Protein AF-A0A8C9ZEB1-F1 (afdb_monomer)

Nearest PDB structures (foldseek):
  8pqo-assembly1_A  TM=8.621E-01  e=6.837E-09  Homo sapiens
  1kcm-assembly1_A-2  TM=8.470E-01  e=1.164E-08  Mus musculus
  1t27-assembly1_A  TM=9.540E-01  e=5.734E-08  Rattus norvegicus
  2a1l-assembly1_A  TM=9.029E-01  e=2.101E-08  Rattus norvegicus
  1uw5-assembly4_D  TM=8.199E-01  e=3.797E-07  Homo sapiens

Secondary structure (DSSP, 8-state):
--B--------SSS---EEEEEEEEE-TTTS-GGGHHHHTTTTTEEEEEEEEETTTEEEEEEEETTTEEEEEEEEEEE--SSSS--TTTT---HHHHTTPPP----TT-GGGS-TTT--GGG-TTT---TTT------TTTTS--TT-TTS--

Sequence (153 aa):
FYSHRGGYVKGNVATQLISYAGFFHFLSRRLGLWCNYACQIGVCRLTFVSRFKLYRFIELCVCNEYMKDDFMIKIETWHKPDMGTIENVHDLDEQTWRTVEVSPIDIANKEEVAQGDYKPEEDPALFHSAKTGRGPLGPEWKVPDVVHRNVWH

InterPro domains:
  IPR001666 Phosphatidylinositol transfer protein [PR00391] (48-68)
  IPR001666 Phosphatidylinositol transfer protein [PR00391] (75-90)
  IPR001666 Phosphatidylinositol transfer protein [PTHR10658] (64-142)
  IPR023393 START-like domain superfamily [G3DSA:3.30.530.20] (26-150)
  IPR055261 Phosphatidylinositol transfer protein, N-terminal [PF02121] (61-142)

Structure (mmCIF, N/CA/C/O backbone):
data_AF-A0A8C9ZEB1-F1
#
_entry.id   AF-A0A8C9ZEB1-F1
#
loop_
_atom_site.group_PDB
_atom_site.id
_atom_site.type_symbol
_atom_site.label_atom_id
_atom_site.label_alt_id
_atom_site.label_comp_id
_atom_site.label_asym_id
_atom_site.label_entity_id
_atom_site.label_seq_id
_atom_site.pdbx_PDB_ins_code
_atom_site.Cartn_x
_atom_site.Cartn_y
_atom_site.Cartn_z
_atom_site.occupancy
_atom_site.B_iso_or_equiv
_atom_site.auth_seq_id
_atom_site.auth_comp_id
_atom_site.auth_asym_id
_atom_site.auth_atom_id
_atom_site.pdbx_PDB_model_num
ATOM 1 N N . PHE A 1 1 ? 22.461 10.213 7.286 1.00 29.81 1 PHE A N 1
ATOM 2 C CA . PHE A 1 1 ? 22.567 11.673 7.106 1.00 29.81 1 PHE A CA 1
ATOM 3 C C . PHE A 1 1 ? 21.325 12.161 6.373 1.00 29.81 1 PHE A C 1
ATOM 5 O O . PHE A 1 1 ? 21.141 11.808 5.217 1.00 29.81 1 PHE A O 1
ATOM 12 N N . TYR A 1 2 ? 20.435 12.868 7.073 1.00 29.28 2 TYR A N 1
ATOM 13 C CA . TYR A 1 2 ? 19.256 13.520 6.490 1.00 29.28 2 TYR A CA 1
ATOM 14 C C . TYR A 1 2 ? 19.731 14.715 5.648 1.00 29.28 2 TYR A C 1
ATOM 16 O O . TYR A 1 2 ? 20.498 15.532 6.148 1.00 29.28 2 TYR A O 1
ATOM 24 N N . SER A 1 3 ? 19.302 14.833 4.390 1.00 32.06 3 SER A N 1
ATOM 25 C CA . SER A 1 3 ? 19.519 16.044 3.590 1.00 32.06 3 SER A CA 1
ATOM 26 C C . SER A 1 3 ? 18.161 16.579 3.145 1.00 32.06 3 SER A C 1
ATOM 28 O O . SER A 1 3 ? 17.541 16.048 2.227 1.00 32.06 3 SER A O 1
ATOM 30 N N . HIS A 1 4 ? 17.680 17.620 3.827 1.00 33.41 4 HIS A N 1
ATOM 31 C CA . HIS A 1 4 ? 16.563 18.427 3.345 1.00 33.41 4 HIS A CA 1
ATOM 32 C C . HIS A 1 4 ? 17.097 19.404 2.293 1.00 33.41 4 HIS A C 1
ATOM 34 O O . HIS A 1 4 ? 17.834 20.331 2.621 1.00 33.41 4 HIS A O 1
ATOM 40 N N . ARG A 1 5 ? 16.712 19.222 1.027 1.00 37.47 5 ARG A N 1
ATOM 41 C CA . ARG A 1 5 ? 16.814 20.270 0.001 1.00 37.47 5 ARG A CA 1
ATOM 42 C C . ARG A 1 5 ? 15.402 20.708 -0.373 1.00 37.47 5 ARG A C 1
ATOM 44 O O . ARG A 1 5 ? 14.792 20.152 -1.277 1.00 37.47 5 ARG A O 1
ATOM 51 N N . GLY A 1 6 ? 14.871 21.680 0.367 1.00 35.47 6 GLY A N 1
ATOM 52 C CA . GLY A 1 6 ? 13.659 22.395 -0.028 1.00 35.47 6 GLY A CA 1
ATOM 53 C C . GLY A 1 6 ? 13.999 23.392 -1.135 1.00 35.47 6 GLY A C 1
ATOM 54 O O . GLY A 1 6 ? 14.782 24.310 -0.908 1.00 35.47 6 GLY A O 1
ATOM 55 N N . GLY A 1 7 ? 13.455 23.194 -2.334 1.00 39.38 7 GLY A N 1
ATOM 56 C CA . GLY A 1 7 ? 13.559 24.145 -3.440 1.00 39.38 7 GLY A CA 1
ATOM 57 C C . GLY A 1 7 ? 12.287 24.984 -3.544 1.00 39.38 7 GLY A C 1
ATOM 58 O O . GLY A 1 7 ? 11.209 24.432 -3.740 1.00 39.38 7 GLY A O 1
ATOM 59 N N . TYR A 1 8 ? 12.412 26.307 -3.428 1.00 36.19 8 TYR A N 1
ATOM 60 C CA . TYR A 1 8 ? 11.342 27.263 -3.721 1.00 36.19 8 TYR A CA 1
ATOM 61 C C . TYR A 1 8 ? 11.406 27.654 -5.202 1.00 36.19 8 TYR A C 1
ATOM 63 O O . TYR A 1 8 ? 12.403 28.226 -5.636 1.00 36.19 8 TYR A O 1
ATOM 71 N N . VAL A 1 9 ? 10.342 27.408 -5.970 1.00 39.56 9 VAL A N 1
ATOM 72 C CA . VAL A 1 9 ? 10.189 27.964 -7.325 1.00 39.56 9 VAL A CA 1
ATOM 73 C C . VAL A 1 9 ? 9.057 28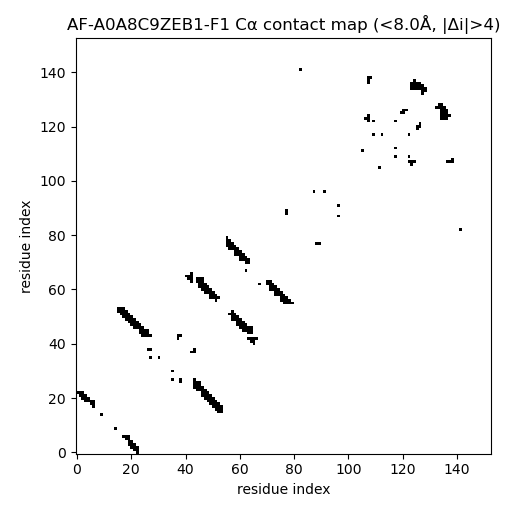.991 -7.281 1.00 39.56 9 VAL A C 1
ATOM 75 O O . VAL A 1 9 ? 7.896 28.636 -7.098 1.00 39.56 9 VAL A O 1
ATOM 78 N N . LYS A 1 10 ? 9.397 30.282 -7.389 1.00 31.67 10 LYS A N 1
ATOM 79 C CA . LYS A 1 10 ? 8.417 31.375 -7.509 1.00 31.67 10 LYS A CA 1
ATOM 80 C C . LYS A 1 10 ? 7.956 31.480 -8.966 1.00 31.67 10 LYS A C 1
ATOM 82 O O . LYS A 1 10 ? 8.728 31.907 -9.817 1.00 31.67 10 LYS A O 1
ATOM 87 N N . GLY A 1 11 ? 6.697 31.141 -9.228 1.00 31.77 11 GLY A N 1
ATOM 88 C CA . GLY A 1 11 ? 6.005 31.402 -10.491 1.00 31.77 11 GLY A CA 1
ATOM 89 C C . GLY A 1 11 ? 4.517 31.640 -10.229 1.00 31.77 11 GLY A C 1
ATOM 90 O O . GLY A 1 11 ? 3.890 30.880 -9.497 1.00 31.77 11 GLY A O 1
ATOM 91 N N . ASN A 1 12 ? 3.976 32.737 -10.759 1.00 39.69 12 ASN A N 1
ATOM 92 C CA . ASN A 1 12 ? 2.631 33.257 -10.488 1.00 39.69 12 ASN A CA 1
ATOM 93 C C . ASN A 1 12 ? 1.507 32.402 -11.108 1.00 39.69 12 ASN A C 1
ATOM 95 O O . ASN A 1 12 ? 0.983 32.774 -12.147 1.00 39.69 12 ASN A O 1
ATOM 99 N N . VAL A 1 13 ? 1.105 31.307 -10.461 1.00 37.09 13 VAL A N 1
ATOM 100 C CA . VAL A 1 13 ? -0.270 30.759 -10.444 1.00 37.09 13 VAL A CA 1
ATOM 101 C C . VAL A 1 13 ? -0.301 29.685 -9.354 1.00 37.09 13 VAL A C 1
ATOM 103 O O . VAL A 1 13 ? 0.452 28.727 -9.451 1.00 37.09 13 VAL A O 1
ATOM 106 N N . ALA A 1 14 ? -1.120 29.868 -8.309 1.00 36.03 14 ALA A N 1
ATOM 107 C CA . ALA A 1 14 ? -1.314 28.944 -7.178 1.00 36.03 14 ALA A CA 1
ATOM 108 C C . ALA A 1 14 ? -0.019 28.293 -6.640 1.00 36.03 14 ALA A C 1
ATOM 110 O O . ALA A 1 14 ? 0.383 27.224 -7.086 1.00 36.03 14 ALA A O 1
ATOM 111 N N . THR A 1 15 ? 0.614 28.916 -5.643 1.00 37.97 15 THR A N 1
ATOM 112 C CA . THR A 1 15 ? 1.810 28.411 -4.950 1.00 37.97 15 THR A CA 1
ATOM 113 C C . THR A 1 15 ? 1.601 26.976 -4.435 1.00 37.97 15 THR A C 1
ATOM 115 O O . THR A 1 15 ? 1.137 26.762 -3.318 1.00 37.97 15 THR A O 1
ATOM 118 N N . GLN A 1 16 ? 1.930 25.971 -5.249 1.00 45.03 16 GLN A N 1
ATOM 119 C CA . GLN A 1 16 ? 1.972 24.574 -4.835 1.00 45.03 16 GLN A CA 1
ATOM 120 C C . GLN A 1 16 ? 3.229 24.395 -3.981 1.00 45.03 16 GLN A C 1
ATOM 122 O O . GLN A 1 16 ? 4.351 24.475 -4.478 1.00 45.03 16 GLN A O 1
ATOM 127 N N . LEU A 1 17 ? 3.054 24.187 -2.675 1.00 50.06 17 LEU A N 1
ATOM 128 C CA . LEU A 1 17 ? 4.137 23.769 -1.787 1.00 50.06 17 LEU A CA 1
ATOM 129 C C . LEU A 1 17 ? 4.571 22.359 -2.198 1.00 50.06 17 LEU A C 1
ATOM 131 O O . LEU A 1 17 ? 3.906 21.381 -1.858 1.00 50.06 17 LEU A O 1
ATOM 135 N N . ILE A 1 18 ? 5.668 22.269 -2.950 1.00 56.56 18 ILE A N 1
ATOM 136 C CA . ILE A 1 18 ? 6.321 21.001 -3.262 1.00 56.56 18 ILE A CA 1
ATOM 137 C C . ILE A 1 18 ? 7.459 20.808 -2.264 1.00 56.56 18 ILE A C 1
ATOM 139 O O . ILE A 1 18 ? 8.443 21.546 -2.276 1.00 56.56 18 ILE A O 1
ATOM 143 N N . SER A 1 19 ? 7.310 19.825 -1.378 1.00 61.75 19 SER A N 1
ATOM 144 C CA . SER A 1 19 ? 8.366 19.415 -0.448 1.00 61.75 19 SER A CA 1
ATOM 145 C C . SER A 1 19 ? 9.074 18.169 -0.974 1.00 61.75 19 SER A C 1
ATOM 147 O O . SER A 1 19 ? 8.437 17.317 -1.596 1.00 61.75 19 SER A O 1
ATOM 149 N N . TYR A 1 20 ? 10.376 18.068 -0.701 1.00 63.78 20 TYR A N 1
ATOM 150 C CA . TYR A 1 20 ? 11.228 16.949 -1.094 1.00 63.78 20 TYR A CA 1
ATOM 151 C C . TYR A 1 20 ? 11.951 16.379 0.126 1.00 63.78 20 TYR A C 1
ATOM 153 O O . TYR A 1 20 ? 12.529 17.133 0.916 1.00 63.78 20 TYR A O 1
ATOM 161 N N . ALA A 1 21 ? 11.983 15.052 0.248 1.00 68.81 21 ALA A N 1
ATOM 162 C CA . ALA A 1 21 ? 12.877 14.363 1.173 1.00 68.81 21 ALA A CA 1
ATOM 163 C C . ALA A 1 21 ? 13.656 13.265 0.441 1.00 68.81 21 ALA A C 1
ATOM 165 O O . ALA A 1 21 ? 13.108 12.552 -0.400 1.00 68.81 21 ALA A O 1
ATOM 166 N N . GLY A 1 22 ? 14.948 13.158 0.757 1.00 62.91 22 GLY A N 1
ATOM 167 C CA . GLY A 1 22 ? 15.845 12.158 0.191 1.00 62.91 22 GLY A CA 1
ATOM 168 C C . GLY A 1 22 ? 16.536 11.354 1.285 1.00 62.91 22 GLY A C 1
ATOM 169 O O . GLY A 1 22 ? 17.127 11.933 2.199 1.00 62.91 22 GLY A O 1
ATOM 170 N N . PHE A 1 23 ? 16.485 10.027 1.190 1.00 68.88 23 PHE A N 1
ATOM 171 C CA . PHE A 1 23 ? 17.222 9.119 2.072 1.00 68.88 23 PHE A CA 1
ATOM 172 C C . PHE A 1 23 ? 17.693 7.882 1.303 1.00 68.88 23 PHE A C 1
ATOM 174 O O . PHE A 1 23 ? 17.219 7.600 0.207 1.00 68.88 23 PHE A O 1
ATOM 181 N N . PHE A 1 24 ? 18.652 7.148 1.868 1.00 65.12 24 PHE A N 1
ATOM 182 C CA . PHE A 1 24 ? 19.169 5.918 1.271 1.00 65.12 24 PHE A CA 1
ATOM 183 C C . PHE A 1 24 ? 19.127 4.785 2.292 1.00 65.12 24 PHE A C 1
ATOM 185 O O . PHE A 1 24 ? 19.451 5.006 3.460 1.00 65.12 24 PHE A O 1
ATOM 192 N N . HIS A 1 25 ? 18.780 3.579 1.844 1.00 70.19 25 HIS A N 1
ATOM 193 C CA . HIS A 1 25 ? 18.918 2.356 2.638 1.00 70.19 25 HIS A CA 1
ATOM 194 C C . HIS A 1 25 ? 20.005 1.456 2.052 1.00 70.19 25 HIS A C 1
ATOM 196 O O . HIS A 1 25 ? 20.087 1.284 0.836 1.00 70.19 25 HIS A O 1
ATOM 202 N N . PHE A 1 26 ? 20.804 0.856 2.938 1.00 62.94 26 PHE A N 1
ATOM 203 C CA . PHE A 1 26 ? 21.697 -0.250 2.607 1.00 62.94 26 PHE A CA 1
ATOM 204 C C . PHE A 1 26 ? 20.997 -1.566 2.932 1.00 62.94 26 PHE A C 1
ATOM 206 O O . PHE A 1 26 ? 20.742 -1.873 4.096 1.00 62.94 26 PHE A O 1
ATOM 213 N N . LEU A 1 27 ? 20.701 -2.351 1.901 1.00 65.62 27 LEU A N 1
ATOM 214 C CA . LEU A 1 27 ? 19.979 -3.617 2.039 1.00 65.62 27 LEU A CA 1
ATOM 215 C C . LEU A 1 27 ? 20.875 -4.828 2.358 1.00 65.62 27 LEU A C 1
ATOM 217 O O . LEU A 1 27 ? 20.385 -5.951 2.460 1.00 65.62 27 LEU A O 1
ATOM 221 N N . SER A 1 28 ? 22.172 -4.606 2.587 1.00 58.53 28 SER A N 1
ATOM 222 C CA . SER A 1 28 ? 23.193 -5.656 2.724 1.00 58.53 28 SER A CA 1
ATOM 223 C C . SER A 1 28 ? 22.949 -6.696 3.813 1.00 58.53 28 SER A C 1
ATOM 225 O O . SER A 1 28 ? 23.504 -7.784 3.745 1.00 58.53 28 SER A O 1
ATOM 227 N N . ARG A 1 29 ? 22.125 -6.384 4.816 1.00 57.53 29 ARG A N 1
ATOM 228 C CA . ARG A 1 29 ? 21.813 -7.288 5.936 1.00 57.53 29 ARG A CA 1
ATOM 229 C C . ARG A 1 29 ? 20.381 -7.821 5.929 1.00 57.53 29 ARG A C 1
ATOM 231 O O . ARG A 1 29 ? 20.010 -8.523 6.861 1.00 57.53 29 ARG A O 1
ATOM 238 N N . ARG A 1 30 ? 19.566 -7.446 4.937 1.00 63.78 30 ARG A N 1
ATOM 239 C CA . ARG A 1 30 ? 18.131 -7.789 4.875 1.00 63.78 30 ARG A CA 1
ATOM 240 C C . ARG A 1 30 ? 17.731 -8.584 3.633 1.00 63.78 30 ARG A C 1
ATOM 242 O O . ARG A 1 30 ? 16.637 -9.129 3.615 1.00 63.78 30 ARG A O 1
ATOM 249 N N . LEU A 1 31 ? 18.588 -8.657 2.615 1.00 66.94 31 LEU A N 1
ATOM 250 C CA . LEU A 1 31 ? 18.345 -9.492 1.437 1.00 66.94 31 LEU A CA 1
ATOM 251 C C . LEU A 1 31 ? 18.862 -10.915 1.660 1.00 66.94 31 LEU A C 1
ATOM 253 O O . LEU A 1 31 ? 19.823 -11.129 2.400 1.00 66.94 31 LEU A O 1
ATOM 257 N N . GLY A 1 32 ? 18.224 -11.887 1.004 1.00 62.81 32 GLY A N 1
ATOM 258 C CA . GLY A 1 32 ? 18.659 -13.281 1.049 1.00 62.81 32 GLY A CA 1
ATOM 259 C C . GLY A 1 32 ? 20.096 -13.457 0.544 1.00 62.81 32 GLY A C 1
ATOM 260 O O . GLY A 1 32 ? 20.602 -12.652 -0.238 1.00 62.81 32 GLY A O 1
ATOM 261 N N . LEU A 1 33 ? 20.755 -14.539 0.976 1.00 66.00 33 LEU A N 1
ATOM 262 C CA . LEU A 1 33 ? 22.184 -14.802 0.725 1.00 66.00 33 LEU A CA 1
ATOM 263 C C . LEU A 1 33 ? 22.581 -14.743 -0.763 1.00 66.00 33 LEU A C 1
ATOM 265 O O . LEU A 1 33 ? 23.696 -14.339 -1.084 1.00 66.00 33 LEU A O 1
ATOM 269 N N . TRP A 1 34 ? 21.658 -15.085 -1.661 1.00 66.06 34 TRP A N 1
ATOM 270 C CA . TRP A 1 34 ? 21.795 -15.012 -3.117 1.00 66.06 34 TRP A CA 1
ATOM 271 C C . TRP A 1 34 ? 22.043 -13.588 -3.653 1.00 66.06 34 TRP A C 1
ATOM 273 O O . TRP A 1 34 ? 22.666 -13.434 -4.700 1.00 66.06 34 TRP A O 1
ATOM 283 N N . CYS A 1 35 ? 21.665 -12.538 -2.917 1.00 61.94 35 CYS A N 1
ATOM 284 C CA . CYS A 1 35 ? 21.924 -11.141 -3.284 1.00 61.94 35 CYS A CA 1
ATOM 285 C C . CYS A 1 35 ? 23.257 -10.586 -2.742 1.00 61.94 35 CYS A C 1
ATOM 287 O O . CYS A 1 35 ? 23.613 -9.449 -3.057 1.00 61.94 35 CYS A O 1
ATOM 289 N N . ASN A 1 36 ? 24.019 -11.346 -1.941 1.00 61.62 36 ASN A N 1
ATOM 290 C CA . ASN A 1 36 ? 25.246 -10.829 -1.316 1.00 61.62 36 ASN A CA 1
ATOM 291 C C . ASN A 1 36 ? 26.339 -10.456 -2.326 1.00 61.62 36 ASN A C 1
ATOM 293 O O . ASN A 1 36 ? 27.065 -9.490 -2.093 1.00 61.62 36 ASN A O 1
ATOM 297 N N . TYR A 1 37 ? 26.440 -11.164 -3.456 1.00 60.75 37 TYR A N 1
ATOM 298 C CA . TYR A 1 37 ? 27.425 -10.838 -4.494 1.00 60.75 37 TYR A CA 1
ATOM 299 C C . TYR A 1 37 ? 27.124 -9.481 -5.151 1.00 60.75 37 TYR A C 1
ATOM 301 O O . TYR A 1 37 ? 28.002 -8.631 -5.278 1.00 60.75 37 TYR A O 1
ATOM 309 N N . ALA A 1 38 ? 25.849 -9.221 -5.452 1.00 59.66 38 ALA A N 1
ATOM 310 C CA . ALA A 1 38 ? 25.385 -7.931 -5.962 1.00 59.66 38 ALA A CA 1
ATOM 311 C C . ALA A 1 38 ? 25.648 -6.789 -4.958 1.00 59.66 38 ALA A C 1
ATOM 313 O O . ALA A 1 38 ? 25.912 -5.643 -5.323 1.00 59.66 38 ALA A O 1
ATOM 314 N N . CYS A 1 39 ? 25.643 -7.103 -3.665 1.00 58.72 39 CYS A N 1
ATOM 315 C CA . CYS A 1 39 ? 25.850 -6.119 -2.619 1.00 58.72 39 CYS A CA 1
ATOM 316 C C . CYS A 1 39 ? 27.244 -5.479 -2.608 1.00 58.72 39 CYS A C 1
ATOM 318 O O . CYS A 1 39 ? 27.375 -4.307 -2.250 1.00 58.72 39 CYS A O 1
ATOM 320 N N . GLN A 1 40 ? 28.271 -6.220 -3.032 1.00 55.72 40 GLN A N 1
ATOM 321 C CA . GLN A 1 40 ? 29.663 -5.757 -3.054 1.00 55.72 40 GLN A CA 1
ATOM 322 C C . GLN A 1 40 ? 29.933 -4.707 -4.145 1.00 55.72 40 GLN A C 1
ATOM 324 O O . GLN A 1 40 ? 30.889 -3.947 -4.034 1.00 55.72 40 GLN A O 1
ATOM 329 N N . ILE A 1 41 ? 29.067 -4.619 -5.158 1.00 59.00 41 ILE A N 1
ATOM 330 C CA . ILE A 1 41 ? 29.215 -3.723 -6.318 1.00 59.00 41 ILE A CA 1
ATOM 331 C C . ILE A 1 41 ? 28.262 -2.513 -6.282 1.00 59.00 41 ILE A C 1
ATOM 333 O O . ILE A 1 41 ? 28.092 -1.822 -7.280 1.00 59.00 41 ILE A O 1
ATOM 337 N N . GLY A 1 42 ? 27.638 -2.232 -5.133 1.00 60.06 42 GLY A N 1
ATOM 338 C CA . GLY A 1 42 ? 26.776 -1.055 -4.949 1.00 60.06 42 GLY A CA 1
ATOM 339 C C . GLY A 1 42 ? 25.286 -1.272 -5.245 1.00 60.06 42 GLY A C 1
ATOM 340 O O . GLY A 1 42 ? 24.492 -0.368 -4.993 1.00 60.06 42 GLY A O 1
ATOM 341 N N . VAL A 1 43 ? 24.866 -2.475 -5.662 1.00 65.38 43 VAL A N 1
ATOM 342 C CA . VAL A 1 43 ? 23.446 -2.807 -5.939 1.00 65.38 43 VAL A CA 1
ATOM 343 C C . VAL A 1 43 ? 22.570 -2.683 -4.687 1.00 65.38 43 VAL A C 1
ATOM 345 O O . VAL A 1 43 ? 21.387 -2.387 -4.778 1.00 65.38 43 VAL A O 1
ATOM 348 N N . CYS A 1 44 ? 23.134 -2.842 -3.492 1.00 67.00 44 CYS A N 1
ATOM 349 C CA . CYS A 1 44 ? 22.390 -2.729 -2.234 1.00 67.00 44 CYS A CA 1
ATOM 350 C C . CYS A 1 44 ? 22.030 -1.293 -1.817 1.00 67.00 44 CYS A C 1
ATOM 352 O O . CYS A 1 44 ? 21.418 -1.123 -0.757 1.00 67.00 44 CYS A O 1
ATOM 354 N N . ARG A 1 45 ? 22.445 -0.270 -2.576 1.00 74.75 45 ARG A N 1
ATOM 355 C CA . ARG A 1 45 ? 22.148 1.132 -2.277 1.00 74.75 45 ARG A CA 1
ATOM 356 C C . ARG A 1 45 ? 20.899 1.571 -3.035 1.00 74.75 45 ARG A C 1
ATOM 358 O O . ARG A 1 45 ? 20.942 1.800 -4.240 1.00 74.75 45 ARG A O 1
ATOM 365 N N . LEU A 1 46 ? 19.804 1.749 -2.302 1.00 79.94 46 LEU A N 1
ATOM 366 C CA . LEU A 1 46 ? 18.572 2.318 -2.845 1.00 79.94 46 LEU A CA 1
ATOM 367 C C . LEU A 1 46 ? 18.447 3.790 -2.475 1.00 79.94 46 LEU A C 1
ATOM 369 O O . LEU A 1 46 ? 18.649 4.161 -1.317 1.00 79.94 46 LEU A O 1
ATOM 373 N N . THR A 1 47 ? 18.099 4.605 -3.464 1.00 79.75 47 THR A N 1
ATOM 374 C CA . THR A 1 47 ? 17.831 6.038 -3.328 1.00 79.75 47 THR A CA 1
ATOM 375 C C . THR A 1 47 ? 16.335 6.253 -3.263 1.00 79.75 47 THR A C 1
ATOM 377 O O . THR A 1 47 ? 15.642 5.890 -4.206 1.00 79.75 47 THR A O 1
ATOM 380 N N . PHE A 1 48 ? 15.846 6.868 -2.194 1.00 82.44 48 PHE A N 1
ATOM 381 C CA . PHE A 1 48 ? 14.441 7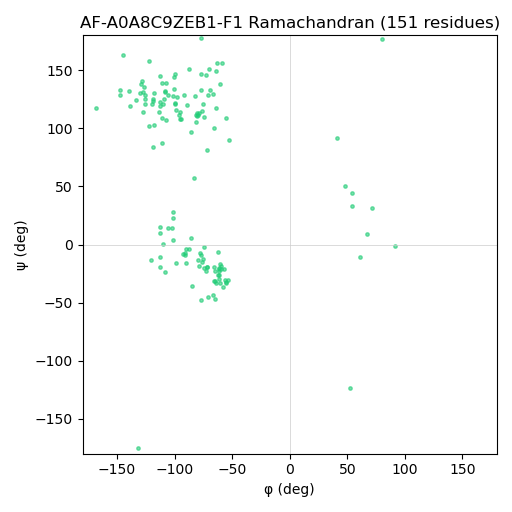.220 -2.030 1.00 82.44 48 PHE A CA 1
ATOM 382 C C . PHE A 1 48 ? 14.286 8.720 -2.231 1.00 82.44 48 PHE A C 1
ATOM 384 O O . PHE A 1 48 ? 14.992 9.504 -1.593 1.00 82.44 48 PHE A O 1
ATOM 391 N N . VAL A 1 49 ? 13.358 9.115 -3.096 1.00 81.88 49 VAL A N 1
ATOM 392 C CA . VAL A 1 49 ? 12.992 10.512 -3.329 1.00 81.88 49 VAL A CA 1
ATOM 393 C C . VAL A 1 49 ? 11.487 10.635 -3.175 1.00 81.88 49 VAL A C 1
ATOM 395 O O . VAL A 1 49 ? 10.746 10.082 -3.983 1.00 81.88 49 VAL A O 1
ATOM 398 N N . SER A 1 50 ? 11.035 11.365 -2.157 1.00 81.00 50 SER A N 1
ATOM 399 C CA . SER A 1 50 ? 9.619 11.694 -1.995 1.00 81.00 50 SER A CA 1
ATOM 400 C C . SER A 1 50 ? 9.320 13.113 -2.464 1.00 81.00 50 SER A C 1
ATOM 402 O O . SER A 1 50 ? 10.133 14.027 -2.295 1.00 81.00 50 SER A O 1
ATOM 404 N N . ARG A 1 51 ? 8.141 13.288 -3.059 1.00 81.69 51 ARG A N 1
ATOM 405 C CA . ARG A 1 51 ? 7.581 14.564 -3.502 1.00 81.69 51 ARG A CA 1
ATOM 406 C C . ARG A 1 51 ? 6.160 14.680 -2.977 1.00 81.69 51 ARG A C 1
ATOM 408 O O . ARG A 1 51 ? 5.349 13.776 -3.158 1.00 81.69 51 ARG A O 1
ATOM 415 N N . PHE A 1 52 ? 5.852 15.810 -2.358 1.00 76.81 52 PHE A N 1
ATOM 416 C CA . PHE A 1 52 ? 4.517 16.089 -1.835 1.00 76.81 52 PHE A CA 1
ATOM 417 C C . PHE A 1 52 ? 3.839 17.153 -2.688 1.00 76.81 52 PHE A C 1
ATOM 419 O O . PHE A 1 52 ? 4.442 18.192 -2.951 1.00 76.81 52 PHE A O 1
ATOM 426 N N . LYS A 1 53 ? 2.583 16.922 -3.082 1.00 77.25 53 LYS A N 1
ATOM 427 C CA . LYS A 1 53 ? 1.739 17.939 -3.720 1.00 77.25 53 LYS A CA 1
ATOM 428 C C . LYS A 1 53 ? 0.428 18.074 -2.943 1.00 77.25 53 LYS A C 1
ATOM 430 O O . LYS A 1 53 ? -0.333 17.119 -2.808 1.00 77.25 53 LYS A O 1
ATOM 435 N N . LEU A 1 54 ? 0.154 19.284 -2.445 1.00 65.19 54 LEU A N 1
ATOM 436 C CA . LEU A 1 54 ? -1.157 19.692 -1.907 1.00 65.19 54 LEU A CA 1
ATOM 437 C C . LEU A 1 54 ? -1.740 18.787 -0.794 1.00 65.19 54 LEU A C 1
ATOM 439 O O . LEU A 1 54 ? -2.955 18.632 -0.705 1.00 65.19 54 LEU A O 1
ATOM 443 N N . TYR A 1 55 ? -0.896 18.185 0.054 1.00 67.06 55 TYR A N 1
ATOM 444 C CA . TYR A 1 55 ? -1.258 17.309 1.192 1.00 67.06 55 TYR A CA 1
ATOM 445 C C . TYR A 1 55 ? -2.023 16.013 0.865 1.00 67.06 55 TYR A C 1
ATOM 447 O O . TYR A 1 55 ? -2.164 15.166 1.742 1.00 67.06 55 TYR A O 1
ATOM 455 N N . ARG A 1 56 ? -2.511 15.838 -0.366 1.00 81.12 56 ARG A N 1
ATOM 456 C CA . ARG A 1 56 ? -3.339 14.691 -0.773 1.00 81.12 56 ARG A CA 1
ATOM 457 C C . ARG A 1 56 ? -2.662 13.765 -1.770 1.00 81.12 56 ARG A C 1
ATOM 459 O O . ARG A 1 56 ? -3.110 12.632 -1.893 1.00 81.12 56 ARG A O 1
ATOM 466 N N . PHE A 1 57 ? -1.622 14.236 -2.458 1.00 86.38 57 PHE A N 1
ATOM 467 C CA . PHE A 1 57 ? -0.851 13.435 -3.400 1.00 86.38 57 PHE A CA 1
ATOM 468 C C . PHE A 1 57 ? 0.602 13.309 -2.948 1.00 86.38 57 PHE A C 1
ATOM 470 O O . PHE A 1 57 ? 1.264 14.311 -2.638 1.00 86.38 57 PHE A O 1
ATOM 477 N N . ILE A 1 58 ? 1.089 12.072 -2.939 1.00 88.94 58 ILE A N 1
ATOM 478 C CA . ILE A 1 58 ? 2.464 11.720 -2.601 1.00 88.94 58 ILE A CA 1
ATOM 479 C C . ILE A 1 58 ? 3.027 10.873 -3.736 1.00 88.94 58 ILE A C 1
ATOM 481 O O . ILE A 1 58 ? 2.404 9.909 -4.169 1.00 88.94 58 ILE A O 1
ATOM 485 N N . GLU A 1 59 ? 4.220 11.231 -4.193 1.00 89.44 59 GLU A N 1
ATOM 486 C CA . GLU A 1 59 ? 4.996 10.452 -5.153 1.00 89.44 59 GLU A CA 1
ATOM 487 C C . GLU A 1 59 ? 6.315 10.052 -4.494 1.00 89.44 59 GLU A C 1
ATOM 489 O O . GLU A 1 59 ? 7.067 10.907 -4.017 1.00 89.44 59 GLU A O 1
ATOM 494 N N . LEU A 1 60 ? 6.591 8.754 -4.446 1.00 88.50 60 LEU A N 1
ATOM 495 C CA . LEU A 1 60 ? 7.829 8.174 -3.951 1.00 88.50 60 LEU A CA 1
ATOM 496 C C . LEU A 1 60 ? 8.492 7.387 -5.079 1.00 88.50 60 LEU A C 1
ATOM 498 O O . LEU A 1 60 ? 7.934 6.416 -5.582 1.00 88.50 60 LEU A O 1
ATOM 502 N N . CYS A 1 61 ? 9.713 7.777 -5.427 1.00 88.75 61 CYS A N 1
ATOM 503 C CA . CYS A 1 61 ? 10.544 7.039 -6.367 1.00 88.75 61 CYS A CA 1
ATOM 504 C C . CYS A 1 61 ? 11.694 6.370 -5.620 1.00 88.75 61 CYS A C 1
ATOM 506 O O . CYS A 1 61 ? 12.401 7.017 -4.839 1.00 88.75 61 CYS A O 1
ATOM 508 N N . VAL A 1 62 ? 11.893 5.084 -5.892 1.00 87.69 62 VAL A N 1
ATOM 509 C CA . VAL A 1 62 ? 13.042 4.307 -5.439 1.00 87.69 62 VAL A CA 1
ATOM 510 C C . VAL A 1 62 ? 13.875 3.931 -6.653 1.00 87.69 62 VAL A C 1
ATOM 512 O O . VAL A 1 62 ? 13.402 3.234 -7.548 1.00 87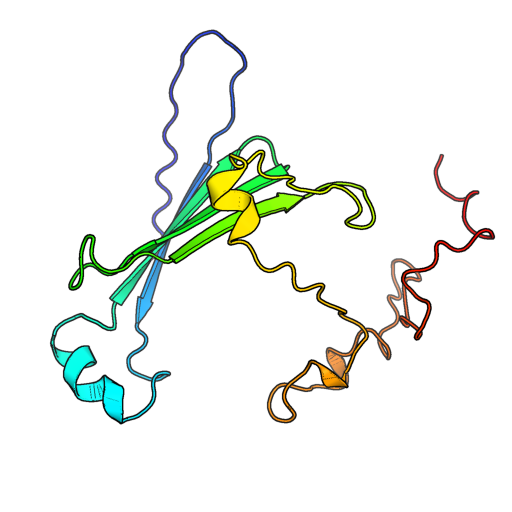.69 62 VAL A O 1
ATOM 515 N N . CYS A 1 63 ? 15.120 4.391 -6.671 1.00 86.56 63 CYS A N 1
ATOM 516 C CA . CYS A 1 63 ? 16.057 4.172 -7.769 1.00 86.56 63 CYS A CA 1
ATOM 517 C C . CYS A 1 63 ? 17.321 3.475 -7.266 1.00 86.56 63 CYS A C 1
ATOM 519 O O . CYS A 1 63 ? 17.682 3.565 -6.086 1.00 86.56 63 CYS A O 1
ATOM 521 N N . ASN A 1 64 ? 18.028 2.823 -8.182 1.00 85.44 64 ASN A N 1
ATOM 522 C CA . ASN A 1 64 ? 19.290 2.158 -7.907 1.00 85.44 64 ASN A CA 1
ATOM 523 C C . ASN A 1 64 ? 20.409 2.791 -8.742 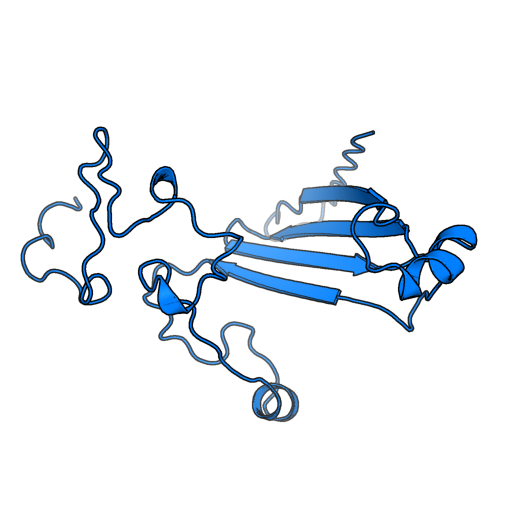1.00 85.44 64 ASN A C 1
ATOM 525 O O . ASN A 1 64 ? 20.310 2.861 -9.960 1.00 85.44 64 ASN A O 1
ATOM 529 N N . GLU A 1 65 ? 21.481 3.246 -8.093 1.00 81.81 65 GLU A N 1
ATOM 530 C CA . GLU A 1 65 ? 22.585 3.938 -8.778 1.00 81.81 65 GLU A CA 1
ATOM 531 C C . GLU A 1 65 ? 23.342 3.020 -9.754 1.00 81.81 65 GLU A C 1
ATOM 533 O O . GLU A 1 65 ? 23.824 3.478 -10.788 1.00 81.81 65 GLU A O 1
ATOM 538 N N . TYR A 1 66 ? 23.415 1.721 -9.448 1.00 82.25 66 TYR A N 1
ATOM 539 C CA . TYR A 1 66 ? 24.097 0.730 -10.275 1.00 82.25 66 TYR A CA 1
ATOM 540 C C . TYR A 1 66 ? 23.267 0.341 -11.507 1.00 82.25 66 TYR A C 1
ATOM 542 O O . TYR A 1 66 ? 23.791 0.344 -12.617 1.00 82.25 66 TYR A O 1
ATOM 550 N N . MET A 1 67 ? 21.975 0.043 -11.319 1.00 84.81 67 MET A N 1
ATOM 551 C CA . MET A 1 67 ? 21.073 -0.366 -12.411 1.00 84.81 67 MET A CA 1
ATOM 552 C C . MET A 1 67 ? 20.552 0.813 -13.250 1.00 84.81 67 MET A C 1
ATOM 554 O O . MET A 1 67 ? 20.030 0.597 -14.336 1.00 84.81 67 MET A O 1
ATOM 558 N N . LYS A 1 68 ? 20.721 2.059 -12.785 1.00 85.12 68 LYS A N 1
ATOM 559 C CA . LYS A 1 68 ? 20.294 3.276 -13.496 1.00 85.12 68 LYS A CA 1
ATOM 560 C C . LYS A 1 68 ? 18.818 3.189 -13.919 1.00 85.12 68 LYS A C 1
ATOM 562 O O . LYS A 1 68 ? 17.964 2.984 -13.060 1.00 85.12 68 LYS A O 1
ATOM 567 N N . ASP A 1 69 ? 18.536 3.345 -15.212 1.00 87.94 69 ASP A N 1
ATOM 568 C CA . ASP A 1 69 ? 17.188 3.383 -15.784 1.00 87.94 69 ASP A CA 1
ATOM 569 C C . ASP A 1 69 ? 16.534 1.993 -15.872 1.00 87.94 69 ASP A C 1
ATOM 571 O O . ASP A 1 69 ? 15.320 1.901 -16.038 1.00 87.94 69 ASP A O 1
ATOM 575 N N . ASP A 1 70 ? 17.303 0.914 -15.680 1.00 88.81 70 ASP A N 1
ATOM 576 C CA . ASP A 1 70 ? 16.788 -0.460 -15.712 1.00 88.81 70 ASP A CA 1
ATOM 577 C C . ASP A 1 70 ? 16.037 -0.841 -14.421 1.00 88.81 70 ASP A C 1
ATOM 579 O O . ASP A 1 70 ? 15.406 -1.896 -14.350 1.00 88.81 70 ASP A O 1
ATOM 583 N N . PHE A 1 71 ? 16.093 -0.001 -13.377 1.00 88.50 71 PHE A N 1
ATOM 584 C CA . PHE A 1 71 ? 15.387 -0.237 -12.120 1.00 88.50 71 PHE A CA 1
ATOM 585 C C . PHE A 1 71 ? 14.748 1.029 -11.553 1.00 88.50 71 PHE A C 1
ATOM 587 O O . PHE A 1 71 ? 15.422 1.967 -11.118 1.00 88.50 71 PHE A O 1
ATOM 594 N N . MET A 1 72 ? 13.425 0.987 -11.424 1.00 88.25 72 MET A N 1
ATOM 595 C CA . MET A 1 72 ? 12.650 2.006 -10.736 1.00 88.25 72 MET A CA 1
ATOM 596 C C . MET A 1 72 ? 11.437 1.372 -10.063 1.00 88.25 72 MET A C 1
ATOM 598 O O . MET A 1 72 ? 10.689 0.629 -10.691 1.00 88.25 72 MET A O 1
ATOM 602 N N . ILE A 1 73 ? 11.208 1.720 -8.798 1.00 90.88 73 ILE A N 1
ATOM 603 C CA . ILE A 1 73 ? 9.921 1.499 -8.137 1.00 90.88 73 ILE A CA 1
ATOM 604 C C . ILE A 1 73 ? 9.290 2.866 -7.930 1.00 90.88 73 ILE A C 1
ATOM 606 O O . ILE A 1 73 ? 9.875 3.730 -7.273 1.00 90.88 73 ILE A O 1
ATOM 610 N N . LYS A 1 74 ? 8.101 3.061 -8.493 1.00 90.75 74 LYS A N 1
ATOM 611 C CA . LYS A 1 74 ? 7.324 4.285 -8.332 1.00 90.75 74 LYS A CA 1
ATOM 612 C C . LYS A 1 74 ? 6.065 3.970 -7.538 1.00 90.75 74 LYS A C 1
ATOM 614 O O . LYS A 1 74 ? 5.284 3.118 -7.942 1.00 90.75 74 LYS A O 1
ATOM 619 N N . ILE A 1 75 ? 5.886 4.655 -6.416 1.00 92.12 75 ILE A N 1
ATOM 620 C CA . ILE A 1 75 ? 4.678 4.593 -5.596 1.00 92.12 75 ILE A CA 1
ATOM 621 C C . ILE A 1 75 ? 4.026 5.964 -5.671 1.00 92.12 75 ILE A C 1
ATOM 623 O O . ILE A 1 75 ? 4.583 6.959 -5.209 1.00 92.12 75 ILE A O 1
ATOM 627 N N . GLU A 1 76 ? 2.847 6.011 -6.268 1.00 91.94 76 GLU A N 1
ATOM 628 C CA . GLU A 1 76 ? 1.993 7.187 -6.257 1.00 91.94 76 GLU A CA 1
ATOM 629 C C . GLU A 1 76 ? 0.811 6.911 -5.336 1.00 91.94 76 GLU A C 1
ATOM 631 O O . GLU A 1 76 ? 0.263 5.812 -5.324 1.00 91.94 76 GLU A O 1
ATOM 636 N N . THR A 1 77 ? 0.413 7.891 -4.534 1.00 91.25 77 THR A N 1
ATOM 637 C CA . THR A 1 77 ? -0.663 7.707 -3.559 1.00 91.25 77 THR A CA 1
ATOM 638 C C . THR A 1 77 ? -1.557 8.930 -3.515 1.00 91.25 77 THR A C 1
ATOM 640 O O . THR A 1 77 ? -1.080 10.061 -3.391 1.00 91.25 77 THR A O 1
ATOM 643 N N . TRP A 1 78 ? -2.864 8.679 -3.565 1.00 91.88 78 TRP A N 1
ATOM 644 C CA . TRP A 1 78 ? -3.910 9.656 -3.306 1.00 91.88 78 TRP A CA 1
ATOM 645 C C . TRP A 1 78 ? -4.616 9.349 -1.988 1.00 91.88 78 TRP A C 1
ATOM 647 O O . TRP A 1 78 ? -5.169 8.270 -1.807 1.00 91.88 78 TRP A O 1
ATOM 657 N N . HIS A 1 79 ? -4.670 10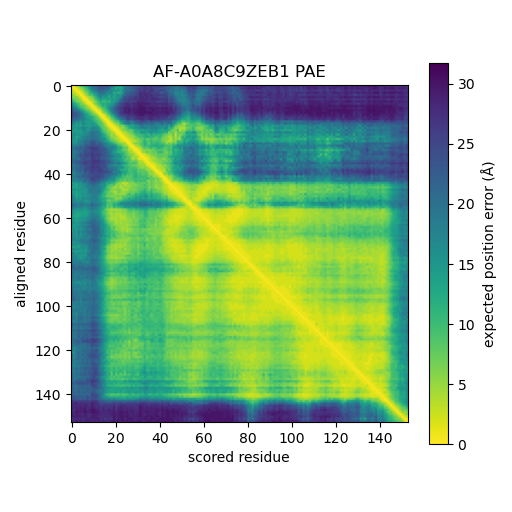.332 -1.093 1.00 90.75 79 HIS A N 1
ATOM 658 C CA . HIS A 1 79 ? -5.515 10.273 0.097 1.00 90.75 79 HIS A CA 1
ATOM 659 C C . HIS A 1 79 ? -6.846 10.976 -0.193 1.00 90.75 79 HIS A C 1
ATOM 661 O O . HIS A 1 79 ? -6.899 12.207 -0.324 1.00 90.75 79 HIS A O 1
ATOM 667 N N . LYS A 1 80 ? -7.923 10.194 -0.322 1.00 88.19 80 LYS A N 1
ATOM 668 C CA . LYS A 1 80 ? -9.292 10.676 -0.548 1.00 88.19 80 LYS A CA 1
ATOM 669 C C . LYS A 1 80 ? -10.162 10.386 0.685 1.00 88.19 80 LYS A C 1
ATOM 671 O O . LYS A 1 80 ? -9.942 9.382 1.354 1.00 88.19 80 LYS A O 1
ATOM 676 N N . PRO A 1 81 ? -11.113 11.271 1.030 1.00 88.75 81 PRO A N 1
ATOM 677 C CA . PRO A 1 81 ? -12.063 11.039 2.115 1.00 88.75 81 PRO A CA 1
ATOM 678 C C . PRO A 1 81 ? -13.249 10.188 1.623 1.00 88.75 81 PRO A C 1
ATOM 680 O O . PRO A 1 81 ? -14.392 10.639 1.660 1.00 88.75 81 PRO A O 1
ATOM 683 N N . ASP A 1 82 ? -12.976 8.997 1.098 1.00 87.75 82 ASP A N 1
ATOM 684 C CA . ASP A 1 82 ? -13.968 8.042 0.598 1.00 87.75 82 ASP A CA 1
ATOM 685 C C . ASP A 1 82 ? -13.700 6.633 1.159 1.00 87.75 82 ASP A C 1
ATOM 687 O O . ASP A 1 82 ? -12.835 6.447 2.013 1.00 87.75 82 ASP A O 1
ATOM 691 N N . MET A 1 83 ? -14.472 5.646 0.702 1.00 86.69 83 MET A N 1
ATOM 692 C CA . MET A 1 83 ? -14.283 4.232 1.053 1.00 86.69 83 MET A CA 1
ATOM 693 C C . MET A 1 83 ? -13.585 3.450 -0.073 1.00 86.69 83 MET A C 1
ATOM 695 O O . MET A 1 83 ? -13.824 2.257 -0.230 1.00 86.69 83 MET A O 1
ATOM 699 N N . GLY A 1 84 ? -12.760 4.118 -0.891 1.00 84.81 84 GLY A N 1
ATOM 700 C CA . GLY A 1 84 ? -12.063 3.484 -2.016 1.00 84.81 84 GLY A CA 1
ATOM 701 C C . GLY A 1 84 ? -12.972 3.106 -3.191 1.00 84.81 84 GLY A C 1
ATOM 702 O O . GLY A 1 84 ? -12.720 2.115 -3.867 1.00 84.81 84 GLY A O 1
ATOM 703 N N . THR A 1 85 ? -14.042 3.869 -3.428 1.00 86.88 85 THR A N 1
ATOM 704 C CA . THR A 1 85 ? -15.018 3.600 -4.501 1.00 86.88 85 THR A CA 1
ATOM 705 C C . THR A 1 85 ? -14.684 4.293 -5.822 1.00 86.88 85 THR A C 1
ATOM 707 O O . THR A 1 85 ? -15.352 4.051 -6.826 1.00 86.88 85 THR A O 1
ATOM 710 N N . ILE A 1 86 ? -13.690 5.185 -5.837 1.00 89.75 86 ILE A N 1
ATOM 711 C CA . ILE A 1 86 ? -13.260 5.893 -7.044 1.00 89.75 86 ILE A CA 1
ATOM 712 C C . ILE A 1 86 ? -12.374 4.970 -7.885 1.00 89.75 86 ILE A C 1
ATOM 714 O O . ILE A 1 86 ? -11.244 4.662 -7.504 1.00 89.75 86 ILE A O 1
ATOM 718 N N . GLU A 1 87 ? -12.860 4.584 -9.062 1.00 90.75 87 GLU A N 1
ATOM 719 C CA . GLU A 1 87 ? -12.042 3.899 -10.064 1.00 90.75 87 GLU A CA 1
ATOM 720 C C . GLU A 1 87 ? -11.041 4.858 -10.721 1.00 90.75 87 GLU A C 1
ATOM 722 O O . GLU A 1 87 ? -11.328 6.040 -10.912 1.00 90.75 87 GLU A O 1
ATOM 727 N N . ASN A 1 88 ? -9.860 4.338 -11.073 1.00 92.00 88 ASN A N 1
ATOM 728 C CA . ASN A 1 88 ? -8.801 5.073 -11.768 1.00 92.00 88 ASN A CA 1
ATOM 729 C C . ASN A 1 88 ? -8.485 6.453 -11.148 1.00 92.00 88 ASN A C 1
ATOM 731 O O . ASN A 1 88 ? -8.420 7.472 -11.832 1.00 92.00 88 ASN A O 1
ATOM 735 N N . VAL A 1 89 ? -8.264 6.509 -9.829 1.00 92.81 89 VAL A N 1
ATOM 736 C CA . VAL A 1 89 ? -7.992 7.771 -9.103 1.00 92.81 89 VAL A CA 1
ATOM 737 C C . VAL A 1 89 ? -6.746 8.528 -9.601 1.00 92.81 89 VAL A C 1
ATOM 739 O O . VAL A 1 89 ? -6.593 9.721 -9.328 1.00 92.81 89 VAL A O 1
ATOM 742 N N . HIS A 1 90 ? -5.857 7.841 -10.322 1.00 92.19 90 HIS A N 1
ATOM 743 C CA . HIS A 1 90 ? -4.656 8.406 -10.938 1.00 92.19 90 HIS A CA 1
ATOM 744 C C . HIS A 1 90 ? -4.895 8.979 -12.340 1.00 92.19 90 HIS A C 1
ATOM 746 O O . HIS A 1 90 ? -3.970 9.574 -12.886 1.00 92.19 90 HIS A O 1
ATOM 752 N N . ASP A 1 91 ? -6.109 8.842 -12.886 1.00 92.88 91 ASP A N 1
ATOM 753 C CA . ASP A 1 91 ? -6.479 9.316 -14.224 1.00 92.88 91 ASP A CA 1
ATOM 754 C C . ASP A 1 91 ? -5.529 8.776 -15.310 1.00 92.88 91 ASP A C 1
ATOM 756 O O . ASP A 1 91 ? -5.025 9.500 -16.168 1.00 92.88 91 ASP A O 1
ATOM 760 N N . LEU A 1 92 ? -5.217 7.477 -15.217 1.00 93.88 92 LEU A N 1
ATOM 761 C CA . LEU A 1 92 ? -4.392 6.778 -16.198 1.00 93.88 92 LEU A CA 1
ATOM 762 C C . LEU A 1 92 ? -5.162 6.619 -17.508 1.00 93.88 92 LEU A C 1
ATOM 764 O O . LEU A 1 92 ? -6.388 6.483 -17.511 1.00 93.88 92 LEU A O 1
ATOM 768 N N . ASP A 1 93 ? -4.434 6.580 -18.621 1.00 95.88 93 ASP A N 1
ATOM 769 C CA . ASP A 1 93 ? -5.035 6.271 -19.909 1.00 95.88 93 ASP A CA 1
ATOM 770 C C . ASP A 1 93 ? -5.612 4.847 -19.920 1.00 95.88 93 ASP A C 1
ATOM 772 O O . ASP A 1 93 ? -5.190 3.959 -19.174 1.00 95.88 93 ASP A O 1
ATOM 776 N N . GLU A 1 94 ? -6.578 4.620 -20.804 1.00 95.31 94 GLU A N 1
ATOM 777 C CA . GLU A 1 94 ? -7.317 3.362 -20.856 1.00 95.31 94 GLU A CA 1
ATOM 778 C C . GLU A 1 94 ? -6.418 2.143 -21.126 1.00 95.31 94 GLU A C 1
ATOM 780 O O . GLU A 1 94 ? -6.693 1.053 -20.623 1.00 95.31 94 GLU A O 1
ATOM 785 N N . GLN A 1 95 ? -5.337 2.299 -21.898 1.00 95.69 95 GLN A N 1
ATOM 786 C CA . GLN A 1 95 ? -4.449 1.181 -22.223 1.00 95.69 95 GLN A CA 1
ATOM 787 C C . GLN A 1 95 ? -3.642 0.768 -20.996 1.00 95.69 95 GLN A C 1
ATOM 789 O O . GLN A 1 95 ? -3.584 -0.420 -20.681 1.00 95.69 95 GLN A O 1
ATOM 794 N N . THR A 1 96 ? -3.083 1.741 -20.275 1.00 94.00 96 THR A N 1
ATOM 795 C CA . THR A 1 96 ? -2.361 1.493 -19.025 1.00 94.00 96 THR A CA 1
ATOM 796 C C . THR A 1 96 ? -3.300 0.945 -17.953 1.00 94.00 96 THR A C 1
ATOM 798 O O . THR A 1 96 ? -2.986 -0.073 -17.340 1.00 94.00 96 THR A O 1
ATOM 801 N N . TRP A 1 97 ? -4.480 1.548 -17.759 1.00 94.75 97 TRP A N 1
ATOM 802 C CA . TRP A 1 97 ? -5.441 1.137 -16.727 1.00 94.75 97 TRP A CA 1
ATOM 803 C C . TRP A 1 97 ? -5.877 -0.327 -16.859 1.00 94.75 97 TRP A C 1
ATOM 805 O O . TRP A 1 97 ? -5.982 -1.032 -15.861 1.00 94.75 97 TRP A O 1
ATOM 815 N N . ARG A 1 98 ? -6.035 -0.835 -18.088 1.00 94.69 98 ARG A N 1
ATOM 816 C CA . ARG A 1 98 ? -6.361 -2.252 -18.341 1.00 94.69 98 ARG A CA 1
ATOM 817 C C . ARG A 1 98 ? -5.302 -3.237 -17.843 1.00 94.69 98 ARG A C 1
ATOM 819 O O . ARG A 1 98 ? -5.611 -4.411 -17.673 1.00 94.69 98 ARG A O 1
ATOM 826 N N . THR A 1 99 ? -4.064 -2.786 -17.653 1.00 95.38 99 THR A N 1
ATOM 827 C CA . THR A 1 99 ? -2.967 -3.614 -17.127 1.00 95.38 99 THR A CA 1
ATOM 828 C C . THR A 1 99 ? -2.846 -3.551 -15.606 1.00 95.38 99 THR A C 1
ATOM 830 O O . THR A 1 99 ? -2.057 -4.296 -15.028 1.00 95.38 99 THR A O 1
ATOM 833 N N . VAL A 1 100 ? -3.608 -2.667 -14.955 1.00 95.44 100 VAL A N 1
ATOM 834 C CA . VAL A 1 100 ? -3.547 -2.456 -13.509 1.00 95.44 100 VAL A CA 1
ATOM 835 C C . VAL A 1 100 ? -4.384 -3.509 -12.791 1.00 95.44 100 VAL A C 1
ATOM 837 O O . VAL A 1 100 ? -5.569 -3.683 -13.066 1.00 95.44 100 VAL A O 1
ATOM 840 N N . GLU A 1 101 ? -3.767 -4.175 -11.820 1.00 94.94 101 GLU A N 1
ATOM 841 C CA . GLU A 1 101 ? -4.456 -5.031 -10.859 1.00 94.94 101 GLU A CA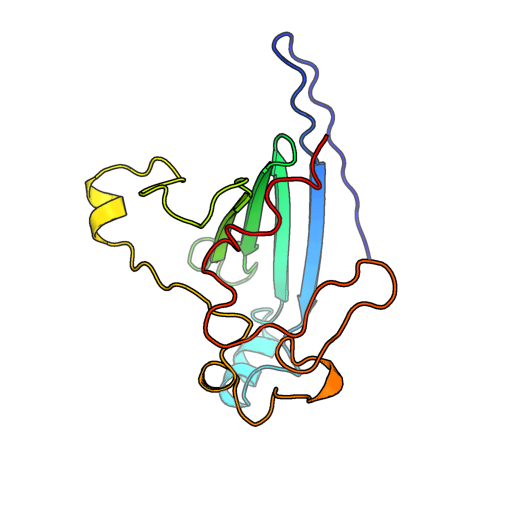 1
ATOM 842 C C . GLU A 1 101 ? -4.828 -4.215 -9.615 1.00 94.94 101 GLU A C 1
ATOM 844 O O . GLU A 1 101 ? -3.986 -3.535 -9.024 1.00 94.94 101 GLU A O 1
ATOM 849 N N . VAL A 1 102 ? -6.098 -4.284 -9.209 1.00 92.81 102 VAL A N 1
ATOM 850 C CA . VAL A 1 102 ? -6.589 -3.635 -7.989 1.00 92.81 102 VAL A CA 1
ATOM 851 C C . VAL A 1 102 ? -6.647 -4.671 -6.873 1.00 92.81 102 VAL A C 1
ATOM 853 O O . VAL A 1 102 ? -7.432 -5.613 -6.942 1.00 92.81 102 VAL A O 1
ATOM 856 N N . SER A 1 103 ? -5.842 -4.465 -5.830 1.00 92.25 103 SER A N 1
ATOM 857 C CA . SER A 1 103 ? -5.796 -5.324 -4.644 1.00 92.25 103 SER A CA 1
ATOM 858 C C . SER A 1 103 ? -6.202 -4.531 -3.392 1.00 92.25 103 SER A C 1
ATOM 860 O O . SER A 1 103 ? -5.420 -3.703 -2.910 1.00 92.25 103 SER A O 1
ATOM 862 N N . PRO A 1 104 ? -7.441 -4.700 -2.889 1.00 90.12 104 PRO A N 1
ATOM 863 C CA . PRO A 1 104 ? -7.889 -4.069 -1.651 1.00 90.12 104 PRO A CA 1
ATOM 864 C C . PRO A 1 104 ? -7.175 -4.673 -0.439 1.00 90.12 104 PRO A C 1
ATOM 866 O O . PRO A 1 104 ? -7.137 -5.889 -0.295 1.00 90.12 104 PRO A O 1
ATOM 869 N N . ILE A 1 105 ? -6.672 -3.823 0.457 1.00 91.06 105 ILE A N 1
ATOM 870 C CA . ILE A 1 105 ? -6.006 -4.247 1.699 1.00 91.06 105 ILE A CA 1
ATOM 871 C C . ILE A 1 105 ? -6.984 -4.094 2.868 1.00 91.06 105 ILE A C 1
ATOM 873 O O . ILE A 1 105 ? -7.552 -3.012 3.059 1.00 91.06 105 ILE A O 1
ATOM 877 N N . ASP A 1 106 ? -7.179 -5.145 3.668 1.00 90.62 106 ASP A N 1
ATOM 878 C CA . ASP A 1 106 ? -7.998 -5.092 4.882 1.00 90.62 106 ASP A CA 1
ATOM 879 C C . ASP A 1 106 ? -7.148 -5.147 6.154 1.00 90.62 106 ASP A C 1
ATOM 881 O O . ASP A 1 106 ? -6.651 -6.190 6.563 1.00 90.62 106 ASP A O 1
ATOM 885 N N . ILE A 1 107 ? -7.040 -4.010 6.840 1.00 91.75 107 ILE A N 1
ATOM 886 C CA . ILE A 1 107 ? -6.235 -3.893 8.061 1.00 91.75 107 ILE A CA 1
ATOM 887 C C . ILE A 1 107 ? -6.760 -4.719 9.246 1.00 91.75 107 ILE A C 1
ATOM 889 O O . ILE A 1 107 ? -6.005 -4.947 10.185 1.00 91.75 107 ILE A O 1
ATOM 893 N N . ALA A 1 108 ? -8.030 -5.137 9.242 1.00 90.81 108 ALA A N 1
ATOM 894 C CA . ALA A 1 108 ? -8.588 -5.998 10.288 1.00 90.81 108 ALA A CA 1
ATOM 895 C C . ALA A 1 108 ? -8.488 -7.491 9.927 1.00 90.81 108 ALA A C 1
ATOM 897 O O . ALA A 1 108 ? -8.773 -8.353 10.762 1.00 90.81 108 ALA A O 1
ATOM 898 N N . ASN A 1 109 ? -8.086 -7.816 8.693 1.00 90.19 109 ASN A N 1
ATOM 899 C CA . ASN A 1 109 ? -7.949 -9.191 8.245 1.00 90.19 109 ASN A CA 1
ATOM 900 C C . ASN A 1 109 ? -6.574 -9.758 8.616 1.00 90.19 109 ASN A C 1
ATOM 902 O O . ASN A 1 109 ? -5.590 -9.616 7.892 1.00 90.19 109 ASN A O 1
ATOM 906 N N . LYS A 1 110 ? -6.514 -10.476 9.739 1.00 87.06 110 LYS A N 1
ATOM 907 C CA . LYS A 1 110 ? -5.286 -11.142 10.199 1.00 87.06 110 LYS A CA 1
ATOM 908 C C . LYS A 1 110 ? -4.742 -12.201 9.232 1.00 87.06 110 LYS A C 1
ATOM 910 O O . LYS A 1 110 ? -3.579 -12.568 9.352 1.00 87.06 110 LYS A O 1
ATOM 915 N N . GLU A 1 111 ? -5.560 -12.725 8.317 1.00 88.25 111 GLU A N 1
ATOM 916 C CA . GLU A 1 111 ? -5.132 -13.755 7.361 1.00 88.25 111 GLU A CA 1
ATOM 917 C C . GLU A 1 111 ? -4.215 -13.182 6.270 1.00 88.25 111 GLU A C 1
ATOM 919 O O . GLU A 1 111 ? -3.403 -13.912 5.706 1.00 88.25 111 GLU A O 1
ATOM 924 N N . GLU A 1 112 ? -4.286 -11.870 6.020 1.00 87.94 112 GLU A N 1
ATOM 925 C CA . GLU A 1 112 ? -3.391 -11.146 5.106 1.00 87.94 112 GLU A CA 1
ATOM 926 C C . GLU A 1 112 ? -2.015 -10.850 5.732 1.00 87.94 112 GLU A C 1
ATOM 928 O O . GLU A 1 112 ? -1.097 -10.399 5.044 1.00 87.94 112 GLU A O 1
ATOM 933 N N . VAL A 1 113 ? -1.840 -11.123 7.030 1.00 90.06 113 VAL A N 1
ATOM 934 C CA . VAL A 1 113 ? -0.593 -10.878 7.760 1.00 90.06 113 VAL A CA 1
ATOM 935 C C . VAL A 1 113 ? 0.221 -12.166 7.845 1.00 90.06 113 VAL A C 1
ATOM 937 O O . VAL A 1 113 ? -0.246 -13.201 8.321 1.00 90.06 113 VAL A O 1
ATOM 940 N N . ALA A 1 114 ? 1.486 -12.107 7.425 1.00 91.69 114 ALA A N 1
ATOM 941 C CA . ALA A 1 114 ? 2.393 -13.236 7.570 1.00 91.69 114 ALA A CA 1
ATOM 942 C C . ALA A 1 114 ? 2.577 -13.598 9.054 1.00 91.69 114 ALA A C 1
ATOM 944 O O . ALA A 1 114 ? 2.783 -12.730 9.901 1.00 91.69 114 ALA A O 1
ATOM 945 N N . GLN A 1 115 ? 2.581 -14.895 9.374 1.00 88.56 115 GLN A N 1
ATOM 946 C CA . GLN A 1 115 ? 2.662 -15.375 10.761 1.00 88.56 115 GLN A CA 1
ATOM 947 C C . GLN A 1 115 ? 3.881 -14.828 11.529 1.00 88.56 115 GLN A C 1
ATOM 949 O O . GLN A 1 115 ? 3.799 -14.626 12.737 1.00 88.56 115 GLN A O 1
ATOM 954 N N . GLY A 1 116 ? 5.006 -14.593 10.844 1.00 91.19 116 GLY A N 1
ATOM 955 C CA . GLY A 1 116 ? 6.217 -14.030 11.451 1.00 91.19 116 GLY A CA 1
ATOM 956 C C . GLY A 1 116 ? 6.139 -12.530 11.759 1.00 91.19 116 GLY A C 1
ATOM 957 O O . GLY A 1 116 ? 6.899 -12.057 12.601 1.00 91.19 116 GLY A O 1
ATOM 958 N N . ASP A 1 117 ? 5.226 -11.808 11.108 1.00 91.44 117 ASP A N 1
ATOM 959 C CA . ASP A 1 117 ? 5.037 -10.364 11.272 1.00 91.44 117 ASP A CA 1
ATOM 960 C C . ASP A 1 117 ? 3.880 -10.030 12.227 1.00 91.44 117 ASP A C 1
ATOM 962 O O . ASP A 1 117 ? 3.789 -8.902 12.710 1.00 91.44 117 ASP A O 1
ATOM 966 N N . TYR A 1 118 ? 3.007 -10.999 12.530 1.00 93.44 118 TYR A N 1
ATOM 967 C CA . TYR A 1 118 ? 1.852 -10.787 13.399 1.00 93.44 118 TYR A CA 1
ATOM 968 C C . TYR A 1 118 ? 2.258 -10.496 14.847 1.00 93.44 118 TYR A C 1
ATOM 970 O O . TYR A 1 118 ? 2.984 -11.266 15.485 1.00 93.44 118 TYR A O 1
ATOM 978 N N . LYS A 1 119 ? 1.695 -9.416 15.394 1.00 92.81 119 LYS A N 1
ATOM 979 C CA . LYS A 1 119 ? 1.814 -9.042 16.801 1.00 92.81 119 LYS A CA 1
ATOM 980 C C . LYS A 1 119 ? 0.443 -8.670 17.369 1.00 92.81 119 LYS A C 1
ATOM 982 O O . LYS A 1 119 ? -0.183 -7.758 16.830 1.00 92.81 119 LYS A O 1
ATOM 987 N N . PRO A 1 120 ? -0.019 -9.310 18.460 1.00 91.25 120 PRO A N 1
ATOM 988 C CA . PRO A 1 120 ? -1.315 -9.003 19.069 1.00 91.25 120 PRO A CA 1
ATOM 989 C C . PRO A 1 120 ? -1.490 -7.528 19.456 1.00 91.25 120 PRO A C 1
ATOM 991 O O . PRO A 1 120 ? -2.593 -6.997 19.401 1.00 91.25 120 PRO A O 1
ATOM 994 N N . GLU A 1 121 ? -0.411 -6.854 19.850 1.00 92.19 121 GLU A N 1
ATOM 995 C CA . GLU A 1 121 ? -0.412 -5.436 20.215 1.00 92.19 121 GLU A CA 1
ATOM 996 C C . GLU A 1 121 ? -0.584 -4.477 19.025 1.00 92.19 121 GLU A C 1
ATOM 998 O O . GLU A 1 121 ? -0.963 -3.322 19.224 1.00 92.19 121 GLU A O 1
ATOM 1003 N N . GLU A 1 122 ? -0.314 -4.942 17.804 1.00 91.12 122 GLU A N 1
ATOM 1004 C CA . GLU A 1 122 ? -0.475 -4.189 16.555 1.00 91.12 122 GLU A CA 1
ATOM 1005 C C . GLU A 1 122 ? -1.768 -4.595 15.814 1.00 91.12 122 GLU A C 1
ATOM 1007 O O . GLU A 1 122 ? -2.024 -4.069 14.734 1.00 91.12 122 GLU A O 1
ATOM 1012 N N . ASP A 1 123 ? -2.597 -5.478 16.396 1.00 91.75 123 ASP A N 1
ATOM 1013 C CA . ASP A 1 123 ? -3.844 -5.980 15.802 1.00 91.75 123 ASP A CA 1
ATOM 1014 C C . ASP A 1 123 ? -5.015 -4.980 15.976 1.00 91.75 123 ASP A C 1
ATOM 1016 O O . ASP A 1 123 ? -5.508 -4.775 17.097 1.00 91.75 123 ASP A O 1
ATOM 1020 N N . PRO A 1 124 ? -5.532 -4.377 14.886 1.00 91.94 124 PRO A N 1
ATOM 1021 C CA . PRO A 1 124 ? -6.663 -3.450 14.944 1.00 91.94 124 PRO A CA 1
ATOM 1022 C C . PRO A 1 124 ? -7.981 -4.088 15.404 1.00 91.94 124 PRO A C 1
ATOM 1024 O O . PRO A 1 124 ? -8.861 -3.375 15.895 1.00 91.94 124 PRO A O 1
ATOM 1027 N N . ALA A 1 125 ? -8.132 -5.408 15.269 1.00 91.38 125 ALA A N 1
ATOM 1028 C CA . ALA A 1 125 ? -9.297 -6.146 15.749 1.00 91.38 125 ALA A CA 1
ATOM 1029 C C . ALA A 1 125 ? -9.284 -6.344 17.274 1.00 91.38 125 ALA A C 1
ATOM 1031 O O . ALA A 1 125 ? -10.314 -6.666 17.865 1.00 91.38 125 ALA A O 1
ATOM 1032 N N . LEU A 1 126 ? -8.140 -6.121 17.930 1.00 91.00 126 LEU A N 1
ATOM 1033 C CA . LEU A 1 126 ? -7.995 -6.169 19.389 1.00 91.00 126 LEU A CA 1
ATOM 1034 C C . LEU A 1 126 ? -7.805 -4.777 20.006 1.00 91.00 126 LEU A C 1
ATOM 1036 O O . LEU A 1 126 ? -8.094 -4.567 21.186 1.00 91.00 126 LEU A O 1
ATOM 1040 N N . PHE A 1 127 ? -7.321 -3.815 19.222 1.00 92.88 127 PHE A N 1
ATOM 1041 C CA . PHE A 1 127 ? -6.974 -2.486 19.703 1.00 92.88 127 PHE A CA 1
ATOM 1042 C C . PHE A 1 127 ? -8.196 -1.582 19.940 1.00 92.88 127 PHE A C 1
ATOM 1044 O O . PHE A 1 127 ? -9.040 -1.395 19.067 1.00 92.88 127 PHE A O 1
ATOM 1051 N N . HIS A 1 128 ? -8.228 -0.914 21.098 1.00 91.94 128 HIS A N 1
ATOM 1052 C CA . HIS A 1 128 ? -9.193 0.141 21.415 1.00 91.94 128 HIS A CA 1
ATOM 1053 C C . HIS A 1 128 ? -8.476 1.429 21.844 1.00 91.94 128 HIS A C 1
ATOM 1055 O O . HIS A 1 128 ? -7.695 1.459 22.801 1.00 91.94 128 HIS A O 1
ATOM 1061 N N . SER A 1 129 ? -8.778 2.534 21.165 1.00 91.12 129 SER A N 1
ATOM 1062 C CA . SER A 1 129 ? -8.186 3.838 21.454 1.00 91.12 129 SER A CA 1
ATOM 1063 C C . SER A 1 129 ? -8.861 4.517 22.646 1.00 91.12 129 SER A C 1
ATOM 1065 O O . SER A 1 129 ? -9.959 5.049 22.525 1.00 91.12 129 SER A O 1
ATOM 1067 N N . ALA A 1 130 ? -8.157 4.646 23.773 1.00 91.94 130 ALA A N 1
ATOM 1068 C CA . ALA A 1 130 ? -8.677 5.363 24.946 1.00 91.94 130 ALA A CA 1
ATOM 1069 C C . ALA A 1 130 ? -8.986 6.857 24.693 1.00 91.94 130 ALA A C 1
ATOM 1071 O O . ALA A 1 130 ? -9.828 7.434 25.372 1.00 91.94 130 ALA A O 1
ATOM 1072 N N . LYS A 1 131 ? -8.307 7.498 23.728 1.00 93.38 131 LYS A N 1
ATOM 1073 C CA . LYS A 1 131 ? -8.481 8.934 23.432 1.00 93.38 131 LYS A CA 1
ATOM 1074 C C . LYS A 1 131 ? -9.635 9.223 22.480 1.00 93.38 131 LYS A C 1
ATOM 1076 O O . LYS A 1 131 ? -10.247 10.278 22.577 1.00 93.38 131 LYS A O 1
ATOM 1081 N N . THR A 1 132 ? -9.859 8.336 21.515 1.00 88.56 132 THR A N 1
ATOM 1082 C CA . THR A 1 132 ? -10.825 8.567 20.427 1.00 88.56 132 THR A CA 1
ATOM 1083 C C . THR A 1 132 ? -12.034 7.645 20.493 1.00 88.56 132 THR A C 1
ATOM 1085 O O . THR A 1 132 ? -12.979 7.861 19.745 1.00 88.56 132 THR A O 1
ATOM 1088 N N . GLY A 1 133 ? -11.998 6.614 21.343 1.00 89.50 133 GLY A N 1
ATOM 1089 C CA . 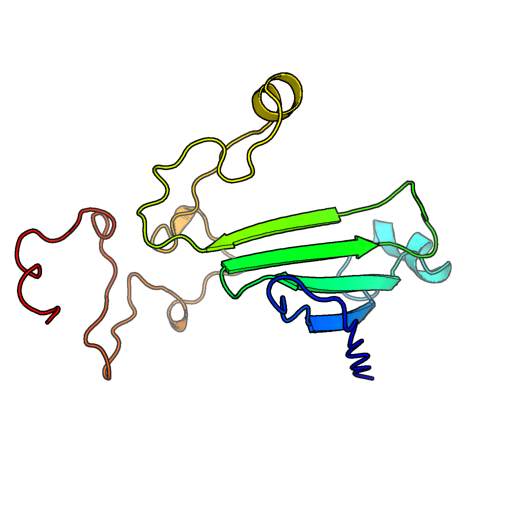GLY A 1 133 ? -13.028 5.577 21.422 1.00 89.50 133 GLY A CA 1
ATOM 1090 C C . GLY A 1 133 ? -13.113 4.681 20.183 1.00 89.50 133 GLY A C 1
ATOM 1091 O O . GLY A 1 133 ? -14.069 3.932 20.047 1.00 89.50 133 GLY A O 1
ATOM 1092 N N . ARG A 1 134 ? -12.159 4.783 19.244 1.00 88.25 134 ARG A N 1
ATOM 1093 C CA . ARG A 1 134 ? -12.145 3.975 18.017 1.00 88.25 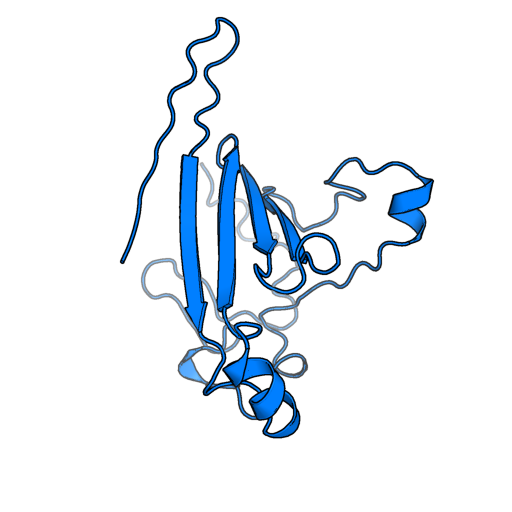134 ARG A CA 1
ATOM 1094 C C . ARG A 1 134 ? -11.656 2.555 18.286 1.00 88.25 134 ARG A C 1
ATOM 1096 O O . ARG A 1 134 ? -10.720 2.368 19.067 1.00 88.25 134 ARG A O 1
ATOM 1103 N N . GLY A 1 135 ? -12.209 1.614 17.526 1.00 88.81 135 GLY A N 1
ATOM 1104 C CA . GLY A 1 135 ? -11.913 0.188 17.627 1.00 88.81 135 GLY A CA 1
ATOM 1105 C C . GLY A 1 135 ? -12.675 -0.488 18.774 1.00 88.81 135 GLY A C 1
ATOM 1106 O O . GLY A 1 135 ? -13.383 0.191 19.517 1.00 88.81 135 GLY A O 1
ATOM 1107 N N . PRO A 1 136 ? -12.535 -1.810 18.940 1.00 91.44 136 PRO A N 1
ATOM 1108 C CA . PRO A 1 136 ? -11.861 -2.732 18.020 1.00 91.44 136 PRO A CA 1
ATOM 1109 C C . PRO A 1 136 ? -12.564 -2.832 16.659 1.00 91.44 136 PRO A C 1
ATOM 1111 O O . PRO A 1 136 ? -13.777 -2.651 16.561 1.00 91.44 136 PRO A O 1
ATOM 1114 N N . LEU A 1 137 ? -11.798 -3.085 15.595 1.00 91.06 137 LEU A N 1
ATOM 1115 C CA . LEU A 1 137 ? -12.347 -3.248 14.246 1.00 91.06 137 LEU A CA 1
ATOM 1116 C C . LEU A 1 137 ? -12.881 -4.676 14.065 1.00 91.06 137 LEU A C 1
ATOM 1118 O O . LEU A 1 137 ? -12.111 -5.625 13.947 1.00 91.06 137 LEU A O 1
ATOM 1122 N N . GLY A 1 138 ? -14.206 -4.834 14.069 1.00 85.75 138 GLY A N 1
ATOM 1123 C CA . GLY A 1 138 ? -14.858 -6.118 13.790 1.00 85.75 138 GLY A CA 1
ATOM 1124 C C . GLY A 1 138 ? -14.890 -6.474 12.293 1.00 85.75 138 GLY A C 1
ATOM 1125 O O . GLY A 1 138 ? -14.501 -5.658 11.463 1.00 85.75 138 GLY A O 1
ATOM 1126 N N . PRO A 1 139 ? -15.420 -7.653 11.915 1.00 85.44 139 PRO A N 1
ATOM 1127 C CA . PRO A 1 139 ? -15.481 -8.101 10.515 1.00 85.44 139 PRO A CA 1
ATOM 1128 C C . PRO A 1 139 ? -16.206 -7.135 9.563 1.00 85.44 139 PRO A C 1
ATOM 1130 O O . PRO A 1 139 ? -15.841 -7.015 8.402 1.00 85.44 139 PRO A O 1
ATOM 1133 N N . GLU A 1 140 ? -17.191 -6.393 10.072 1.00 86.81 140 GLU A N 1
ATOM 1134 C CA . GLU A 1 140 ? -17.997 -5.437 9.301 1.00 86.81 140 GLU A CA 1
ATOM 1135 C C . GLU A 1 140 ? -17.554 -3.977 9.514 1.00 86.81 140 GLU A C 1
ATOM 1137 O O . GLU A 1 140 ? -18.332 -3.052 9.302 1.00 86.81 140 GLU A O 1
ATOM 1142 N N . TRP A 1 141 ? -16.305 -3.730 9.936 1.00 87.44 141 TRP A N 1
ATOM 1143 C CA .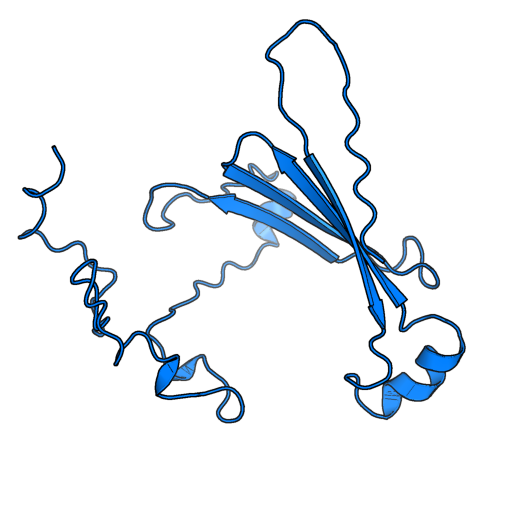 TRP A 1 141 ? -15.821 -2.376 10.260 1.00 87.44 141 TRP A CA 1
ATOM 1144 C C . TRP A 1 141 ? -15.880 -1.383 9.087 1.00 87.44 141 TRP A C 1
ATOM 1146 O O . TRP A 1 141 ? -15.875 -0.169 9.298 1.00 87.44 141 TRP A O 1
ATOM 1156 N N . LYS A 1 142 ? -15.921 -1.892 7.850 1.00 85.31 142 LYS A N 1
ATOM 1157 C CA . LYS A 1 142 ? -16.045 -1.099 6.618 1.00 85.31 142 LYS A CA 1
ATOM 1158 C C . LYS A 1 142 ? -17.478 -0.638 6.351 1.00 85.31 142 LYS A C 1
ATOM 1160 O O . LYS A 1 142 ? -17.676 0.290 5.566 1.00 85.31 142 LYS A O 1
ATOM 1165 N N . VAL A 1 143 ? -18.477 -1.264 6.975 1.00 80.00 143 VAL A N 1
ATOM 1166 C CA . VAL A 1 143 ? -19.873 -0.852 6.834 1.00 80.00 143 VAL A CA 1
ATOM 1167 C C . VAL A 1 143 ? -20.072 0.417 7.664 1.00 80.00 143 VAL A C 1
ATOM 1169 O O . VAL A 1 143 ? -19.828 0.406 8.869 1.00 80.00 143 VAL A O 1
ATOM 1172 N N . PRO A 1 144 ? -20.493 1.539 7.058 1.00 65.56 144 PRO A N 1
ATOM 1173 C CA . PRO A 1 144 ? -20.706 2.762 7.810 1.00 65.56 144 PRO A CA 1
ATOM 1174 C C . PRO A 1 144 ? -21.834 2.557 8.825 1.00 65.56 144 PRO A C 1
ATOM 1176 O O . PRO A 1 144 ? -22.986 2.333 8.445 1.00 65.56 144 PRO A O 1
ATOM 1179 N N . ASP A 1 145 ? -21.511 2.684 10.113 1.00 56.19 145 ASP A N 1
ATOM 1180 C CA . ASP A 1 145 ? -22.495 2.668 11.190 1.00 56.19 145 ASP A CA 1
ATOM 1181 C C . ASP A 1 145 ? -23.554 3.745 10.940 1.00 56.19 145 ASP A C 1
ATOM 1183 O O . ASP A 1 145 ? -23.331 4.951 11.093 1.00 56.19 145 ASP A O 1
ATOM 1187 N N . VAL A 1 146 ? -24.765 3.308 10.597 1.00 51.06 146 VAL A N 1
ATOM 1188 C CA . VAL A 1 146 ? -25.927 4.190 10.409 1.00 51.06 146 VAL A CA 1
ATOM 1189 C C . VAL A 1 146 ? -26.259 4.949 11.710 1.00 51.06 146 VAL A C 1
ATOM 1191 O O . VAL A 1 146 ? -26.922 5.982 11.674 1.00 51.06 146 VAL A O 1
ATOM 1194 N N . VAL A 1 147 ? -25.738 4.486 12.853 1.00 48.03 147 VAL A N 1
ATOM 1195 C CA . VAL A 1 147 ? -26.041 4.966 14.208 1.00 48.03 147 VAL A CA 1
ATOM 1196 C C . VAL A 1 147 ? -25.120 6.111 14.675 1.00 48.03 147 VAL A C 1
ATOM 1198 O O . VAL A 1 147 ? -25.462 6.805 15.627 1.00 48.03 147 VAL A O 1
ATOM 1201 N N . HIS A 1 148 ? -23.974 6.378 14.031 1.00 45.31 148 HIS A N 1
ATOM 1202 C CA . HIS A 1 148 ? -23.018 7.421 14.474 1.00 45.31 148 HIS A CA 1
ATOM 1203 C C . HIS A 1 148 ? -22.890 8.621 13.522 1.00 45.31 148 HIS A C 1
ATOM 1205 O O . HIS A 1 148 ? -22.008 9.466 13.681 1.00 45.31 148 HIS A O 1
ATOM 1211 N N . ARG A 1 149 ? -23.835 8.780 12.587 1.00 40.00 149 ARG A N 1
ATOM 1212 C CA . ARG A 1 149 ? -23.925 9.967 11.715 1.00 40.00 149 ARG A CA 1
ATOM 1213 C C . ARG A 1 149 ? -24.169 11.298 12.453 1.00 40.00 149 ARG A C 1
ATOM 1215 O O . ARG A 1 149 ? -24.082 12.341 11.820 1.00 40.00 149 ARG A O 1
ATOM 1222 N N . ASN A 1 150 ? -24.405 11.283 13.768 1.00 33.00 150 ASN A N 1
ATOM 1223 C CA . ASN A 1 150 ? -24.750 12.472 14.558 1.00 33.00 150 ASN A CA 1
ATOM 1224 C C . ASN A 1 150 ? -23.593 13.060 15.395 1.00 33.00 150 ASN A C 1
ATOM 1226 O O . ASN A 1 150 ? -23.855 13.873 16.275 1.00 33.00 150 ASN A O 1
ATOM 1230 N N . VAL A 1 151 ? -22.330 12.679 15.158 1.00 36.38 151 VAL A N 1
ATOM 1231 C CA . VAL A 1 151 ? -21.180 13.197 15.945 1.00 36.38 151 VAL A CA 1
ATOM 1232 C C . VAL A 1 151 ? -20.232 14.085 15.123 1.00 36.38 151 VAL A C 1
ATOM 1234 O O . VAL A 1 151 ? -19.177 14.481 15.600 1.00 36.38 151 VAL A O 1
ATOM 1237 N N . TRP A 1 152 ? -20.609 14.465 13.900 1.00 35.81 152 TRP A N 1
ATOM 1238 C CA . TRP A 1 152 ? -19.816 15.387 13.081 1.00 35.81 152 TRP A CA 1
ATOM 1239 C C . TRP A 1 152 ? -20.607 16.666 12.770 1.00 35.81 152 TRP A C 1
ATOM 1241 O O . TRP A 1 152 ? -21.222 16.782 11.712 1.00 35.81 152 TRP A O 1
ATOM 1251 N N . HIS A 1 153 ? -20.570 17.614 13.713 1.00 32.81 153 HIS A N 1
ATOM 1252 C CA . HIS A 1 153 ? -20.776 19.050 13.498 1.00 32.81 153 HIS A CA 1
ATOM 1253 C C . HIS A 1 153 ? -19.588 19.813 14.081 1.00 32.81 153 HIS A C 1
ATOM 1255 O O . HIS A 1 153 ? -19.127 19.417 15.176 1.00 32.81 153 HIS A O 1
#

pLDDT: mean 75.34, std 20.02, range [29.28, 95.88]

Foldseek 3Di:
DWDFDQDQDDDPDPRWRKGKTKDWDQCCPPDPPVCNVVSVVQQRIWIWIWIDTPNFKIWIWIDGPVCGPVDIDIDIGGDDPDLPPDPPPVVDDPVVSVVDDDDDDDLQDCVPPDPVRDDPVSHLLNDADPVPRDDSQDPCNSPPDPPPPPPDD

Radius of gyration: 20.78 Å; Cα contacts (8 Å, |Δi|>4): 175; chains: 1; bounding box: 56×49×47 Å

Solvent-accessible surface area (backbone atoms only — not comparable to full-atom values): 9993 Å² total; per-residue (Å²): 129,87,52,81,64,75,67,88,82,92,63,100,67,80,87,71,67,54,48,46,48,45,51,72,50,76,41,75,88,76,58,61,79,88,49,53,72,51,36,79,74,46,58,29,40,39,42,38,41,39,39,38,43,80,95,35,38,39,40,37,40,38,37,29,79,67,57,44,91,81,36,75,49,77,47,75,46,76,68,67,101,67,90,80,79,71,76,67,82,81,70,62,56,72,74,62,48,73,72,59,83,88,77,90,83,61,84,59,45,67,85,83,47,54,80,91,75,64,48,78,91,78,32,42,50,71,39,62,39,91,88,77,67,47,55,50,35,56,99,62,62,84,57,80,63,84,86,63,74,84,76,81,129

Organism: Sander lucioperca (NCBI:txid283035)

Mean predicted aligned error: 12.08 Å